Protein AF-A0A529GD22-F1 (afdb_monomer_lite)

Foldseek 3Di:
DPPVVVVVVVVVVVVVVVPPDPPPPDPPPPQQAEEEAEAADQVCPVVSVVVVVVVCVVSVNSHHYHYHYDHPNVD

Radius of gyration: 29.66 Å; chains: 1; bounding box: 82×17×52 Å

pLDDT: mean 79.73, std 17.32, range [51.59, 97.75]

Structure (mmCIF, N/CA/C/O backbone):
data_AF-A0A529GD22-F1
#
_entry.id   AF-A0A529GD22-F1
#
loop_
_atom_site.group_PDB
_atom_site.id
_atom_site.type_symbol
_atom_site.label_atom_id
_atom_site.label_alt_id
_atom_site.label_comp_id
_atom_site.label_asym_id
_atom_site.label_entity_id
_atom_site.label_seq_id
_atom_site.pdbx_PDB_ins_code
_atom_site.Cartn_x
_atom_site.Cartn_y
_atom_site.Cartn_z
_atom_site.occupancy
_atom_site.B_iso_or_equiv
_atom_site.auth_seq_id
_atom_site.auth_comp_id
_atom_site.auth_asym_id
_atom_site.auth_atom_id
_atom_site.pdbx_PDB_model_num
ATOM 1 N N . MET A 1 1 ? -68.201 -2.024 35.739 1.00 51.59 1 MET A N 1
ATOM 2 C CA . MET A 1 1 ? -67.292 -1.663 34.626 1.00 51.59 1 MET A CA 1
ATOM 3 C C . MET A 1 1 ? -65.806 -1.888 34.960 1.00 51.59 1 MET A C 1
ATOM 5 O O . MET A 1 1 ? -65.069 -2.223 34.054 1.00 51.59 1 MET A O 1
ATOM 9 N N . LEU A 1 2 ? -65.399 -1.924 36.238 1.00 59.94 2 LEU A N 1
ATOM 10 C CA . LEU A 1 2 ? -64.008 -2.100 36.715 1.00 59.94 2 LEU A CA 1
ATOM 11 C C . LEU A 1 2 ? -63.215 -3.361 36.285 1.00 59.94 2 LEU A C 1
ATOM 13 O O . LEU A 1 2 ? -61.991 -3.337 36.243 1.00 59.94 2 LEU A O 1
ATOM 17 N N . ARG A 1 3 ? -63.875 -4.495 36.010 1.00 57.59 3 ARG A N 1
ATOM 18 C CA . ARG A 1 3 ? -63.180 -5.790 35.814 1.00 57.59 3 ARG A CA 1
ATOM 19 C C . ARG A 1 3 ? -62.491 -5.911 34.453 1.00 57.59 3 ARG A C 1
ATOM 21 O O . ARG A 1 3 ? -61.526 -6.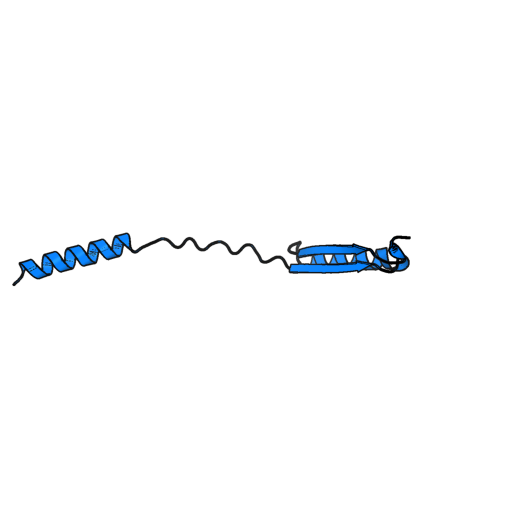648 34.316 1.00 57.59 3 ARG A O 1
ATOM 28 N N . ARG A 1 4 ? -62.999 -5.200 33.444 1.00 58.03 4 ARG A N 1
ATOM 29 C CA . ARG A 1 4 ? -62.505 -5.272 32.059 1.00 58.03 4 ARG A CA 1
ATOM 30 C C . ARG A 1 4 ? -61.256 -4.406 31.868 1.00 58.03 4 ARG A C 1
ATOM 32 O O . ARG A 1 4 ? -60.419 -4.742 31.039 1.00 58.03 4 ARG A O 1
ATOM 39 N N . ASP A 1 5 ? -61.104 -3.363 32.678 1.00 57.84 5 ASP A N 1
ATOM 40 C CA . ASP A 1 5 ? -59.976 -2.430 32.604 1.00 57.84 5 ASP A CA 1
ATOM 41 C C . ASP A 1 5 ? -58.723 -2.987 33.296 1.00 57.84 5 ASP A C 1
ATOM 43 O O . ASP A 1 5 ? -57.620 -2.853 32.772 1.00 57.84 5 ASP A O 1
ATOM 47 N N . ILE A 1 6 ? -58.893 -3.727 34.400 1.00 60.94 6 ILE A N 1
ATOM 48 C CA . ILE A 1 6 ? -57.790 -4.392 35.120 1.00 60.94 6 ILE A CA 1
ATOM 49 C C . ILE A 1 6 ? -57.129 -5.474 34.250 1.00 60.94 6 ILE A C 1
ATOM 51 O O . ILE A 1 6 ? -55.903 -5.560 34.183 1.00 60.94 6 ILE A O 1
ATOM 55 N N . PHE A 1 7 ? -57.926 -6.262 33.519 1.00 58.66 7 PHE A N 1
ATOM 56 C CA . PHE A 1 7 ? -57.403 -7.282 32.601 1.00 58.66 7 PHE A CA 1
ATOM 57 C C . PHE A 1 7 ? -56.645 -6.677 31.410 1.00 58.66 7 PHE A C 1
ATOM 59 O O . PHE A 1 7 ? -55.633 -7.227 30.980 1.00 58.66 7 PHE A O 1
ATOM 66 N N . ARG A 1 8 ? -57.099 -5.530 30.889 1.00 57.91 8 ARG A N 1
ATOM 67 C CA . ARG A 1 8 ? -56.425 -4.835 29.780 1.00 57.91 8 ARG A CA 1
ATOM 68 C C . ARG A 1 8 ? -55.124 -4.172 30.228 1.00 57.91 8 ARG A C 1
ATOM 70 O O . ARG A 1 8 ? -54.142 -4.238 29.495 1.00 57.91 8 ARG A O 1
ATOM 77 N N . ALA A 1 9 ? -55.098 -3.609 31.435 1.00 59.19 9 ALA A N 1
ATOM 78 C CA . ALA A 1 9 ? -53.893 -3.031 32.025 1.00 59.19 9 ALA A CA 1
ATOM 79 C C . ALA A 1 9 ? -52.808 -4.094 32.291 1.00 59.19 9 ALA A C 1
ATOM 81 O O . ALA A 1 9 ? -51.641 -3.870 31.975 1.00 59.19 9 ALA A O 1
ATOM 82 N N . GLY A 1 10 ? -53.190 -5.277 32.789 1.00 59.25 10 GLY A N 1
ATOM 83 C CA . GLY A 1 10 ? -52.253 -6.386 33.013 1.00 59.25 10 GLY A CA 1
ATOM 84 C C . GLY A 1 10 ? -51.635 -6.936 31.721 1.00 59.25 10 GLY A C 1
ATOM 85 O O . GLY A 1 10 ? -50.430 -7.178 31.664 1.00 59.25 10 GLY A O 1
ATOM 86 N N . LEU A 1 11 ? -52.436 -7.072 30.658 1.00 59.47 11 LEU A N 1
ATOM 87 C CA . LEU A 1 11 ? -51.958 -7.571 29.364 1.00 59.47 11 LEU A CA 1
ATOM 88 C C . LEU A 1 11 ? -51.007 -6.576 28.670 1.00 59.47 11 LEU A C 1
ATOM 90 O O . LEU A 1 11 ? -50.004 -6.987 28.088 1.00 59.47 11 LEU A O 1
ATOM 94 N N . ALA A 1 12 ? -51.284 -5.271 28.773 1.00 59.31 12 ALA A N 1
ATOM 95 C CA . ALA A 1 12 ? -50.416 -4.223 28.231 1.00 59.31 12 ALA A CA 1
ATOM 96 C C . ALA A 1 12 ? -49.068 -4.130 28.977 1.00 59.31 12 ALA A C 1
ATOM 98 O O . ALA A 1 12 ? -48.028 -3.952 28.343 1.00 59.31 12 ALA A O 1
ATOM 99 N N . GLY A 1 13 ? -49.067 -4.312 30.304 1.00 57.94 13 GLY A N 1
ATOM 100 C CA . GLY A 1 13 ? -47.846 -4.310 31.119 1.00 57.94 13 GLY A CA 1
ATOM 101 C C . GLY A 1 13 ? -46.922 -5.502 30.846 1.00 57.94 13 GLY A C 1
ATOM 102 O O . GLY A 1 13 ? -45.705 -5.338 30.783 1.00 57.94 13 GLY A O 1
ATOM 103 N N . ALA A 1 14 ? -47.487 -6.691 30.608 1.00 58.12 14 ALA A N 1
ATOM 104 C CA . ALA A 1 14 ? -46.706 -7.885 30.283 1.00 58.12 14 ALA A CA 1
ATOM 105 C C . ALA A 1 14 ? -46.040 -7.790 28.896 1.00 58.12 14 ALA A C 1
ATOM 107 O O . ALA A 1 14 ? -44.875 -8.153 28.749 1.00 58.12 14 ALA A O 1
ATOM 108 N N . ALA A 1 15 ? -46.726 -7.240 27.888 1.00 57.69 15 ALA A N 1
ATOM 109 C CA . ALA A 1 15 ? -46.156 -7.067 26.548 1.00 57.69 15 ALA A CA 1
ATOM 110 C C . ALA A 1 15 ? -44.970 -6.079 26.521 1.00 57.69 15 ALA A C 1
ATOM 112 O O . ALA A 1 15 ? -44.008 -6.292 25.781 1.00 57.69 15 ALA A O 1
ATOM 113 N N . GLY A 1 16 ? -45.003 -5.037 27.360 1.00 57.41 16 GLY A N 1
ATOM 114 C CA . GLY A 1 16 ? -43.922 -4.050 27.464 1.00 57.41 16 GLY A CA 1
ATOM 115 C C . GLY A 1 16 ? -42.605 -4.624 27.996 1.00 57.41 16 GLY A C 1
ATOM 116 O O . GLY A 1 16 ? -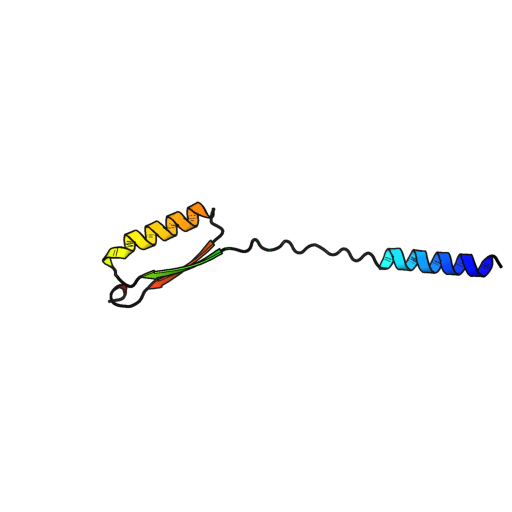41.540 -4.214 27.547 1.00 57.41 16 GLY A O 1
ATOM 117 N N . LEU A 1 17 ? -42.664 -5.615 28.893 1.00 57.62 17 LEU A N 1
ATOM 118 C CA . LEU A 1 17 ? -41.478 -6.279 29.455 1.00 57.62 17 LEU A CA 1
ATOM 119 C C . LEU A 1 17 ? -40.864 -7.320 28.504 1.00 57.62 17 LEU A C 1
ATOM 121 O O . LEU A 1 17 ? -39.645 -7.467 28.478 1.00 57.62 17 LEU A O 1
ATOM 125 N N . PHE A 1 18 ? -41.673 -7.999 27.681 1.00 56.56 18 PHE A N 1
ATOM 126 C CA . PHE A 1 18 ? -41.178 -8.956 26.676 1.00 56.56 18 PHE A CA 1
ATOM 127 C C . PHE A 1 18 ? -40.708 -8.298 25.365 1.00 56.56 18 PHE A C 1
ATOM 129 O O . PHE A 1 18 ? -39.970 -8.918 24.599 1.00 56.56 18 PHE A O 1
ATOM 136 N N . GLY A 1 19 ? -41.113 -7.052 25.094 1.00 56.25 19 GLY A N 1
ATOM 137 C CA . GLY A 1 19 ? -40.709 -6.296 23.902 1.00 56.25 19 GLY A CA 1
ATOM 138 C C . GLY A 1 19 ? -39.316 -5.661 23.982 1.00 56.25 19 GLY A C 1
ATOM 139 O O . GLY A 1 19 ? -38.783 -5.228 22.961 1.00 56.25 19 GLY A O 1
ATOM 140 N N . LEU A 1 20 ? -38.699 -5.626 25.167 1.00 60.09 20 LEU A N 1
ATOM 141 C CA . LEU A 1 20 ? -37.353 -5.092 25.369 1.00 60.09 20 LEU A CA 1
ATOM 142 C C . LEU A 1 20 ? -36.302 -6.115 24.919 1.00 60.09 20 LEU A C 1
ATOM 144 O O . LEU A 1 20 ? -35.582 -6.708 25.721 1.00 60.09 20 LEU A O 1
ATOM 148 N N . ARG A 1 21 ? -36.189 -6.325 23.603 1.00 62.19 21 ARG A N 1
ATOM 149 C CA . ARG A 1 21 ? -34.984 -6.937 23.042 1.00 62.19 21 ARG A CA 1
ATOM 150 C C . ARG A 1 21 ? -33.829 -5.972 23.271 1.00 62.19 21 ARG A C 1
ATOM 152 O O . ARG A 1 21 ? -33.813 -4.881 22.706 1.00 62.19 21 ARG A O 1
ATOM 159 N N . GLN A 1 22 ? -32.849 -6.384 24.071 1.00 62.41 22 GLN A N 1
ATOM 160 C CA . GLN A 1 22 ? -31.552 -5.722 24.078 1.00 62.41 22 GLN A CA 1
ATOM 161 C C . GLN A 1 22 ? -30.939 -5.872 22.686 1.00 62.41 22 GLN A C 1
ATOM 163 O O . GLN A 1 22 ? -30.429 -6.930 22.319 1.00 62.41 22 GLN A O 1
ATOM 168 N N . VAL A 1 23 ? -31.020 -4.809 21.889 1.00 63.50 23 VAL A N 1
ATOM 169 C CA . VAL A 1 23 ? -30.216 -4.683 20.680 1.00 63.50 23 VAL A CA 1
ATOM 170 C C . VAL A 1 23 ? -28.800 -4.437 21.170 1.00 63.50 23 VAL A C 1
ATOM 172 O O . VAL A 1 23 ? -28.438 -3.328 21.556 1.00 63.50 23 VAL A O 1
ATOM 175 N N . LYS A 1 24 ? -28.009 -5.508 21.233 1.00 56.88 24 LYS A N 1
ATOM 176 C CA . LYS A 1 24 ? -26.568 -5.385 21.398 1.00 56.88 24 LYS A CA 1
ATOM 177 C C . LYS A 1 24 ? -26.090 -4.627 20.166 1.00 56.88 24 LYS A C 1
ATOM 179 O O . LYS A 1 24 ? -26.167 -5.162 19.062 1.00 56.88 24 LYS A O 1
ATOM 184 N N . ALA A 1 25 ? -25.684 -3.371 20.345 1.00 59.12 25 ALA A N 1
ATOM 185 C CA . ALA A 1 25 ? -24.975 -2.652 19.303 1.00 59.12 25 ALA A CA 1
ATOM 186 C C . ALA A 1 25 ? -23.792 -3.540 18.912 1.00 59.12 25 ALA A C 1
ATOM 188 O O . ALA A 1 25 ? -22.940 -3.847 19.752 1.00 59.12 25 ALA A O 1
ATOM 189 N N . ALA A 1 26 ? -23.804 -4.053 17.682 1.00 61.22 26 ALA A N 1
ATOM 190 C CA . ALA A 1 26 ? -22.614 -4.660 17.127 1.00 61.22 26 ALA A CA 1
ATOM 191 C C . ALA A 1 26 ? -21.558 -3.559 17.187 1.00 61.22 26 ALA A C 1
ATOM 193 O O . ALA A 1 26 ? -21.788 -2.472 16.656 1.00 61.22 26 ALA A O 1
ATOM 194 N N . ALA A 1 27 ? -20.466 -3.794 17.917 1.00 57.09 27 ALA A N 1
ATOM 195 C CA . ALA A 1 27 ? -19.303 -2.940 17.782 1.00 57.09 27 ALA A CA 1
ATOM 196 C C . ALA A 1 27 ? -18.986 -2.951 16.287 1.00 57.09 27 ALA A C 1
ATOM 198 O O . ALA A 1 27 ? -18.716 -4.020 15.738 1.00 57.09 27 ALA A O 1
ATOM 199 N N . ALA A 1 28 ? -19.173 -1.811 15.622 1.00 60.91 28 ALA A N 1
ATOM 200 C CA . ALA A 1 28 ? -18.720 -1.660 14.258 1.00 60.91 28 ALA A CA 1
ATOM 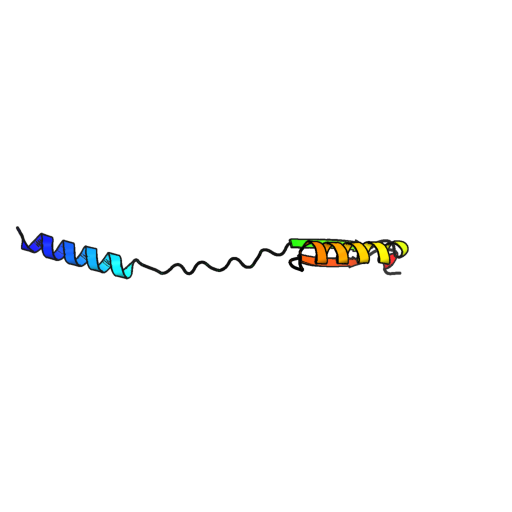201 C C . ALA A 1 28 ? -17.225 -1.962 14.316 1.00 60.91 28 ALA A C 1
ATOM 203 O O . ALA A 1 28 ? -16.491 -1.293 15.044 1.00 60.91 28 ALA A O 1
ATOM 204 N N . GLU A 1 29 ? -16.818 -3.047 13.666 1.00 63.94 29 GLU A N 1
ATOM 205 C CA . GLU A 1 29 ? -15.410 -3.314 13.424 1.00 63.94 29 GLU A CA 1
ATOM 206 C C . GLU A 1 29 ? -14.855 -2.031 12.800 1.00 63.94 29 GLU A C 1
ATOM 208 O O . GLU A 1 29 ? -15.459 -1.524 11.850 1.00 63.94 29 GLU A O 1
ATOM 213 N N . GLU A 1 30 ? -13.827 -1.428 13.413 1.00 68.44 30 GLU A N 1
ATOM 214 C CA . GLU A 1 30 ? -13.237 -0.193 12.889 1.00 68.44 30 GLU A CA 1
ATOM 215 C C . GLU A 1 30 ? -12.942 -0.424 11.409 1.00 68.44 30 GLU A C 1
ATOM 217 O O . GLU A 1 30 ? -12.180 -1.327 11.057 1.00 68.44 30 GLU A O 1
ATOM 222 N N . GLU A 1 31 ? -13.616 0.331 10.539 1.00 80.38 31 GLU A N 1
ATOM 223 C CA . GLU A 1 31 ? -13.532 0.121 9.101 1.00 80.38 31 GLU A CA 1
ATOM 224 C C . GLU A 1 31 ? -12.117 0.492 8.648 1.00 80.38 31 GLU A C 1
ATOM 226 O O . GLU A 1 31 ? -11.784 1.661 8.451 1.00 80.38 31 GLU A O 1
ATOM 231 N N . ARG A 1 32 ? -11.249 -0.522 8.555 1.00 87.38 32 ARG A N 1
ATOM 232 C CA . ARG A 1 32 ? -9.855 -0.346 8.156 1.00 87.38 32 ARG A CA 1
ATOM 233 C C . ARG A 1 32 ? -9.795 0.133 6.714 1.00 87.38 32 ARG A C 1
ATOM 235 O O . ARG A 1 32 ? -10.440 -0.423 5.821 1.00 87.38 32 ARG A O 1
ATOM 242 N N . LEU A 1 33 ? -8.984 1.162 6.487 1.00 89.94 33 LEU A N 1
ATOM 243 C CA . LEU A 1 33 ? -8.774 1.731 5.159 1.00 89.94 33 LEU A CA 1
ATOM 244 C C . LEU A 1 33 ? -8.121 0.684 4.251 1.00 89.94 33 LEU A C 1
ATOM 246 O O . LEU A 1 33 ? -7.183 0.016 4.669 1.00 89.94 33 LEU A O 1
ATOM 250 N N . LYS A 1 34 ? -8.588 0.540 3.009 1.00 94.75 34 LYS A N 1
ATOM 251 C CA . LYS A 1 34 ? -8.042 -0.426 2.040 1.00 94.75 34 LYS A CA 1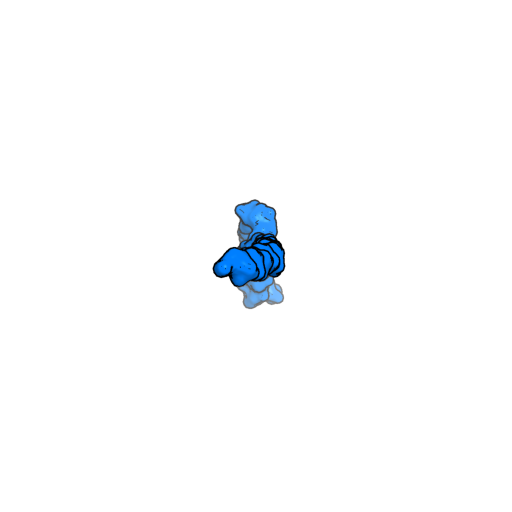
ATOM 252 C C . LYS A 1 34 ? -7.300 0.308 0.937 1.00 94.75 34 LYS A C 1
ATOM 254 O O . LYS A 1 34 ? -7.888 1.148 0.260 1.00 94.75 34 LYS A O 1
ATOM 259 N N . VAL A 1 35 ? -6.025 -0.017 0.740 1.00 95.75 35 VAL A N 1
ATOM 260 C CA . VAL A 1 35 ? -5.151 0.696 -0.200 1.00 95.75 35 VAL A CA 1
ATOM 261 C C . VAL A 1 35 ? -4.355 -0.288 -1.049 1.00 95.75 35 VAL A C 1
ATOM 263 O O . VAL A 1 35 ? -3.758 -1.232 -0.535 1.00 95.75 35 VAL A O 1
ATOM 266 N N . ALA A 1 36 ? -4.315 -0.045 -2.360 1.00 96.19 36 ALA A N 1
ATOM 267 C CA . ALA A 1 36 ? -3.496 -0.800 -3.302 1.00 96.19 36 ALA A CA 1
ATOM 268 C C . ALA A 1 36 ? -2.352 0.072 -3.838 1.00 96.19 36 ALA A C 1
ATOM 270 O O . ALA A 1 36 ? -2.584 1.147 -4.391 1.00 96.19 36 ALA A O 1
ATOM 271 N N . TYR A 1 37 ? -1.119 -0.408 -3.697 1.00 96.69 37 TYR A N 1
ATOM 272 C CA . TYR A 1 37 ? 0.078 0.173 -4.297 1.00 96.69 37 TYR A CA 1
ATOM 273 C C . TYR A 1 37 ? 0.495 -0.645 -5.512 1.00 96.69 37 TYR A C 1
ATOM 275 O O . TYR A 1 37 ? 0.446 -1.871 -5.485 1.00 96.69 37 TYR A O 1
ATOM 283 N N . HIS A 1 38 ? 0.949 0.035 -6.559 1.00 96.00 38 HIS A N 1
ATOM 284 C CA . HIS A 1 38 ? 1.467 -0.595 -7.767 1.00 96.00 38 HIS A CA 1
ATOM 285 C C . HIS A 1 38 ? 2.953 -0.288 -7.921 1.00 96.00 38 HIS A C 1
ATOM 287 O O . HIS A 1 38 ? 3.363 0.871 -7.840 1.00 96.00 38 HIS A O 1
ATOM 293 N N . LEU A 1 39 ? 3.752 -1.325 -8.160 1.00 95.81 39 LEU A N 1
ATOM 294 C CA . LEU A 1 39 ? 5.175 -1.209 -8.450 1.00 95.81 39 LEU A CA 1
ATOM 295 C C . LEU A 1 39 ? 5.450 -1.780 -9.840 1.00 95.81 39 LEU A C 1
ATOM 297 O O . LEU A 1 39 ? 5.431 -2.993 -10.033 1.00 95.81 39 LEU A O 1
ATOM 301 N N . SER A 1 40 ? 5.698 -0.885 -10.798 1.00 93.62 40 SER A N 1
ATOM 302 C CA . SER A 1 40 ? 6.032 -1.237 -12.183 1.00 93.62 40 SER A CA 1
ATOM 303 C C . SER A 1 40 ? 7.517 -1.095 -12.524 1.00 93.62 40 SER A C 1
ATOM 305 O O . SER A 1 40 ? 7.969 -1.606 -13.543 1.00 93.62 40 SER A O 1
ATOM 307 N N . ASP A 1 41 ? 8.253 -0.351 -11.701 1.00 93.50 41 ASP A N 1
ATOM 308 C CA . ASP A 1 41 ? 9.626 0.096 -11.935 1.00 93.50 41 ASP A CA 1
ATOM 309 C C . ASP A 1 41 ? 10.472 -0.202 -10.690 1.00 93.50 41 ASP A C 1
ATOM 311 O O . ASP A 1 41 ? 10.172 0.305 -9.605 1.00 93.50 41 ASP A O 1
ATOM 315 N N . VAL A 1 42 ? 11.498 -1.046 -10.839 1.00 92.62 42 VAL A N 1
ATOM 316 C CA . VAL A 1 42 ? 12.315 -1.542 -9.720 1.00 92.62 42 VAL A CA 1
ATOM 317 C C . VAL A 1 42 ? 13.105 -0.427 -9.037 1.00 92.62 42 VAL A C 1
ATOM 319 O O . VAL A 1 42 ? 13.257 -0.448 -7.814 1.00 92.62 42 VAL A O 1
ATOM 322 N N . ASP A 1 43 ? 13.505 0.610 -9.776 1.00 95.12 43 ASP A N 1
ATOM 323 C CA . ASP A 1 43 ? 14.294 1.724 -9.236 1.00 95.12 43 ASP A CA 1
ATOM 324 C C . ASP A 1 43 ? 13.499 2.533 -8.200 1.00 95.12 43 ASP A C 1
ATOM 326 O O . ASP A 1 43 ? 14.057 3.207 -7.329 1.00 95.12 43 ASP A O 1
ATOM 330 N N . LYS A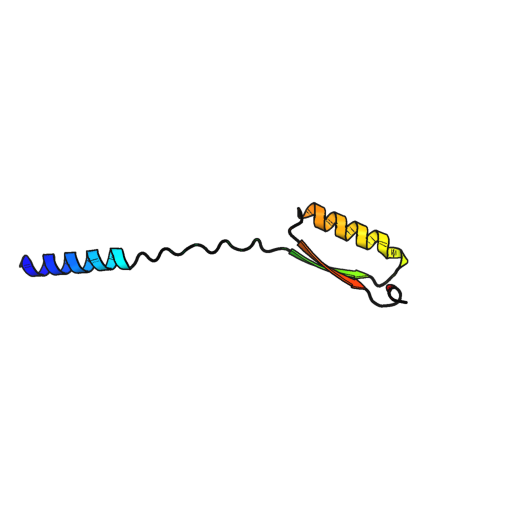 1 44 ? 12.167 2.425 -8.239 1.00 94.44 44 LYS A N 1
ATOM 331 C CA . LYS A 1 44 ? 11.249 3.096 -7.312 1.00 94.44 44 LYS A CA 1
ATOM 332 C C . LYS A 1 44 ? 10.820 2.220 -6.140 1.00 94.44 44 LYS A C 1
ATOM 334 O O . LYS A 1 44 ? 10.030 2.682 -5.316 1.00 94.44 44 LYS A O 1
ATOM 339 N N . ALA A 1 45 ? 11.343 0.999 -6.009 1.00 94.12 45 ALA A N 1
ATOM 340 C CA . ALA A 1 45 ? 10.949 0.071 -4.948 1.00 94.12 45 ALA A CA 1
ATOM 341 C C . ALA A 1 45 ? 11.117 0.685 -3.550 1.00 94.12 45 ALA A C 1
ATOM 343 O O . ALA A 1 45 ? 10.168 0.714 -2.767 1.00 94.12 45 ALA A O 1
ATOM 344 N N . ASN A 1 46 ? 12.283 1.273 -3.264 1.00 95.75 46 ASN A N 1
ATOM 345 C CA . ASN A 1 46 ? 12.557 1.907 -1.969 1.00 95.75 46 ASN A CA 1
ATOM 346 C C . ASN A 1 46 ? 11.595 3.064 -1.664 1.00 95.75 46 ASN A C 1
ATOM 348 O O . ASN A 1 46 ? 11.162 3.235 -0.526 1.00 95.75 46 ASN A O 1
ATOM 352 N N . PHE A 1 47 ? 11.222 3.837 -2.684 1.00 95.88 47 PHE A N 1
ATOM 353 C CA . PHE A 1 47 ? 10.270 4.933 -2.539 1.00 95.88 47 PHE A CA 1
ATOM 354 C C . PHE A 1 47 ? 8.855 4.423 -2.236 1.00 95.88 47 PHE A C 1
ATOM 356 O O . PHE A 1 47 ? 8.202 4.921 -1.320 1.00 95.88 47 PHE A O 1
ATOM 363 N N . VAL A 1 48 ? 8.387 3.398 -2.959 1.00 96.44 48 VAL A N 1
ATOM 364 C CA . VAL A 1 48 ? 7.064 2.792 -2.728 1.00 96.44 48 VAL A CA 1
ATOM 365 C C . VAL A 1 48 ? 6.987 2.166 -1.336 1.00 96.44 48 VAL A C 1
ATOM 367 O O . VAL A 1 48 ? 6.018 2.407 -0.617 1.00 96.44 48 VAL A O 1
ATOM 370 N N . LEU A 1 49 ? 8.023 1.438 -0.917 1.00 96.31 49 LEU A N 1
ATOM 371 C CA . LEU A 1 49 ? 8.098 0.859 0.426 1.00 96.31 49 LEU A CA 1
ATOM 372 C C . LEU A 1 49 ? 8.128 1.940 1.517 1.00 96.31 49 LEU A C 1
ATOM 374 O O . LEU A 1 49 ? 7.438 1.808 2.528 1.00 96.31 49 LEU A O 1
ATOM 378 N N . GLY A 1 50 ? 8.858 3.038 1.296 1.00 97.75 50 GLY A N 1
ATOM 379 C CA . GLY A 1 50 ? 8.847 4.196 2.192 1.00 97.75 50 GLY A CA 1
ATOM 380 C C . GLY A 1 50 ? 7.455 4.816 2.336 1.00 97.75 50 GLY A C 1
ATOM 381 O O . GLY A 1 50 ? 7.014 5.103 3.448 1.00 97.75 50 GLY A O 1
ATOM 382 N N . ASN A 1 51 ? 6.716 4.949 1.232 1.00 96.88 51 ASN A N 1
ATOM 383 C CA . ASN A 1 51 ? 5.345 5.459 1.261 1.00 96.88 51 ASN A CA 1
ATOM 384 C C . ASN A 1 51 ? 4.383 4.519 1.991 1.00 96.88 51 ASN A C 1
ATOM 386 O O . ASN A 1 51 ? 3.551 4.996 2.756 1.00 96.88 51 ASN A O 1
ATOM 390 N N . ILE A 1 52 ? 4.508 3.204 1.791 1.00 97.25 52 ILE A N 1
ATOM 391 C CA . ILE A 1 52 ? 3.713 2.200 2.511 1.00 97.25 52 ILE A CA 1
ATOM 392 C C . ILE A 1 52 ? 3.952 2.314 4.017 1.00 97.25 52 ILE A C 1
ATOM 394 O O . ILE A 1 52 ? 2.991 2.372 4.783 1.00 97.25 52 ILE A O 1
ATOM 398 N N . LYS A 1 53 ? 5.219 2.414 4.442 1.00 97.12 53 LYS A N 1
ATOM 399 C CA . LYS A 1 53 ? 5.571 2.607 5.854 1.00 97.12 53 LYS A CA 1
ATOM 400 C C . LYS A 1 53 ? 4.934 3.875 6.418 1.00 97.12 53 LYS A C 1
ATOM 402 O O . LYS A 1 53 ? 4.266 3.811 7.445 1.00 97.12 53 LYS A O 1
ATOM 407 N N . ASN A 1 54 ? 5.084 5.003 5.726 1.00 96.94 54 ASN A N 1
ATOM 408 C CA . ASN A 1 54 ? 4.518 6.276 6.173 1.00 96.94 54 ASN A CA 1
ATOM 409 C C . ASN A 1 54 ? 2.981 6.234 6.240 1.00 96.94 54 ASN A C 1
ATOM 411 O O . ASN A 1 54 ? 2.394 6.813 7.148 1.00 96.94 54 ASN A O 1
ATOM 415 N N . HIS A 1 55 ? 2.321 5.534 5.313 1.00 95.44 55 HIS A N 1
ATOM 416 C CA . HIS A 1 55 ? 0.866 5.363 5.320 1.00 95.44 55 HIS A CA 1
ATOM 417 C C . HIS A 1 55 ? 0.406 4.502 6.504 1.00 95.44 55 HIS A C 1
ATOM 419 O O . HIS A 1 55 ? -0.548 4.846 7.201 1.00 95.44 55 HIS A O 1
ATOM 425 N N . TYR A 1 56 ? 1.102 3.394 6.758 1.00 96.00 56 TYR A N 1
ATOM 426 C CA . TYR A 1 56 ? 0.821 2.524 7.895 1.00 96.00 56 TYR A CA 1
ATOM 427 C C . TYR A 1 56 ? 0.999 3.264 9.228 1.00 96.00 56 TYR A C 1
ATOM 429 O O . TYR A 1 56 ? 0.123 3.219 10.088 1.00 96.00 56 TYR A O 1
ATOM 437 N N . GLU A 1 57 ? 2.091 4.017 9.377 1.00 96.62 57 GLU A N 1
ATOM 438 C CA . GLU A 1 57 ? 2.350 4.828 10.572 1.00 96.62 57 GLU A CA 1
ATOM 439 C C . GLU A 1 57 ? 1.335 5.970 10.722 1.00 96.62 57 GLU A C 1
ATOM 441 O O . GLU A 1 57 ? 0.808 6.185 11.812 1.00 96.62 57 GLU A O 1
ATOM 446 N N . GLY A 1 58 ? 0.994 6.659 9.629 1.00 94.81 58 GLY A N 1
ATOM 447 C CA . GLY A 1 58 ? 0.027 7.759 9.630 1.00 94.81 58 GLY A CA 1
ATOM 448 C C . GLY A 1 58 ? -1.411 7.337 9.942 1.00 94.81 58 GLY A C 1
ATOM 449 O O . GLY A 1 58 ? -2.204 8.159 10.391 1.00 94.81 58 GLY A O 1
ATOM 450 N N . THR A 1 59 ? -1.742 6.060 9.747 1.00 93.06 59 THR A N 1
ATOM 451 C CA . THR A 1 59 ? -3.052 5.478 10.089 1.00 93.06 59 THR A CA 1
ATOM 452 C C . THR A 1 59 ? -3.046 4.758 11.439 1.00 93.06 59 THR A C 1
ATOM 454 O O . THR A 1 59 ? -4.055 4.169 11.819 1.00 93.06 59 THR A O 1
ATOM 457 N N . GLY A 1 60 ? -1.925 4.767 12.174 1.00 92.50 60 GLY A N 1
ATOM 458 C CA . GLY A 1 60 ? -1.797 4.034 13.437 1.00 92.50 60 GLY A CA 1
ATOM 459 C C . GLY A 1 60 ? -1.911 2.513 13.279 1.00 92.50 60 GLY A C 1
ATOM 460 O O . GLY A 1 60 ? -2.270 1.826 14.229 1.00 92.50 60 GLY A O 1
ATOM 461 N N . GLY A 1 61 ? -1.642 1.986 12.081 1.00 91.19 61 GLY A N 1
ATOM 462 C CA . GLY A 1 61 ? -1.802 0.571 11.738 1.00 91.19 61 GLY A CA 1
ATOM 463 C C . GLY A 1 61 ? -3.216 0.155 11.310 1.00 91.19 61 GLY A C 1
ATOM 464 O O . GLY A 1 61 ? -3.414 -0.991 10.906 1.00 91.19 61 GLY A O 1
ATOM 465 N N . ASN A 1 62 ? -4.192 1.069 11.307 1.00 92.62 62 ASN A N 1
ATOM 466 C CA . ASN A 1 62 ? -5.580 0.796 10.909 1.00 92.62 62 ASN A CA 1
ATOM 467 C C . ASN A 1 62 ? -5.789 0.840 9.379 1.00 92.62 62 ASN A C 1
ATOM 469 O O . ASN A 1 62 ? -6.716 1.468 8.865 1.00 92.62 62 ASN A O 1
ATOM 473 N N . VAL A 1 63 ? -4.927 0.145 8.631 1.00 94.75 6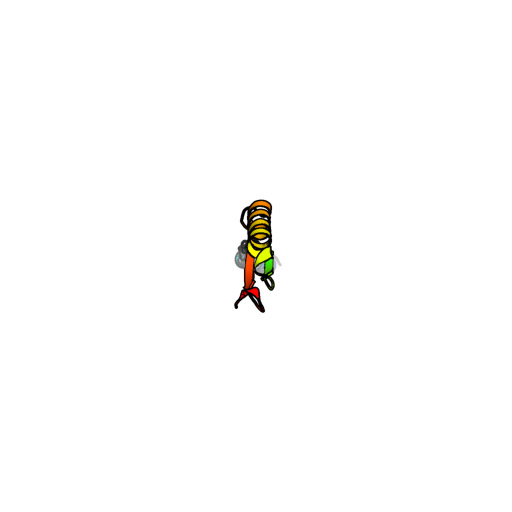3 VAL A N 1
ATOM 474 C CA . VAL A 1 63 ? -4.968 0.092 7.161 1.00 94.75 63 VAL A CA 1
ATOM 475 C C . VAL A 1 63 ? -4.617 -1.300 6.639 1.00 94.75 63 VAL A C 1
ATOM 477 O O . VAL A 1 63 ? -3.671 -1.928 7.108 1.00 94.75 63 VAL A O 1
ATOM 480 N N . ASP A 1 64 ? -5.386 -1.799 5.677 1.00 95.44 64 ASP A N 1
ATOM 481 C CA . ASP A 1 64 ? -5.087 -2.968 4.852 1.00 95.44 64 ASP A CA 1
ATOM 482 C C . ASP A 1 64 ? -4.384 -2.515 3.570 1.00 95.44 64 ASP A C 1
ATOM 484 O O . ASP A 1 64 ? -4.958 -1.797 2.747 1.00 95.44 64 ASP A O 1
ATOM 488 N N . ILE A 1 65 ? -3.136 -2.946 3.388 1.00 96.38 65 ILE A N 1
ATOM 489 C CA . ILE A 1 65 ? -2.305 -2.544 2.252 1.00 96.38 65 ILE A CA 1
ATOM 490 C C . ILE A 1 65 ? -2.002 -3.761 1.383 1.00 96.38 65 ILE A C 1
ATOM 492 O O . ILE A 1 65 ? -1.517 -4.779 1.871 1.00 96.38 65 ILE A O 1
ATOM 496 N N . VAL A 1 66 ? -2.233 -3.628 0.078 1.00 97.19 66 VAL A N 1
ATOM 497 C CA . VAL A 1 66 ? -1.828 -4.605 -0.937 1.00 97.19 66 VAL A CA 1
ATOM 498 C C . VAL A 1 66 ? -0.789 -3.966 -1.850 1.00 97.19 66 VAL A C 1
ATOM 500 O O . VAL A 1 66 ? -1.010 -2.875 -2.369 1.00 97.19 66 VAL A O 1
ATOM 503 N N . LEU A 1 67 ? 0.336 -4.645 -2.071 1.00 96.50 67 LEU A N 1
ATOM 504 C CA . LEU A 1 67 ? 1.343 -4.244 -3.054 1.00 96.50 67 LEU A CA 1
ATOM 505 C C . LEU A 1 67 ? 1.269 -5.169 -4.271 1.00 96.50 67 LEU A C 1
ATOM 507 O O . LEU A 1 67 ? 1.527 -6.366 -4.166 1.00 96.50 67 LEU A O 1
ATOM 511 N N . VAL A 1 68 ? 0.942 -4.603 -5.427 1.00 96.38 68 VAL A N 1
ATOM 512 C CA . VAL A 1 68 ? 0.903 -5.292 -6.715 1.00 96.38 68 VAL A CA 1
ATOM 513 C C . VAL A 1 68 ? 2.171 -4.952 -7.485 1.00 96.38 68 VAL A C 1
ATOM 515 O O . VAL A 1 68 ? 2.339 -3.834 -7.974 1.00 96.38 68 VAL A O 1
ATOM 518 N N . VAL A 1 69 ? 3.067 -5.924 -7.609 1.00 96.06 69 VAL A N 1
ATOM 519 C CA . VAL A 1 69 ? 4.269 -5.793 -8.438 1.00 96.06 69 VAL A CA 1
ATOM 520 C C . VAL A 1 69 ? 3.960 -6.330 -9.832 1.00 96.06 69 VAL A C 1
ATOM 522 O O . VAL A 1 69 ? 3.392 -7.413 -9.966 1.00 96.06 69 VAL A O 1
ATOM 525 N N . HIS A 1 70 ? 4.286 -5.566 -10.871 1.00 94.12 70 HIS A N 1
ATOM 526 C CA . HIS A 1 70 ? 4.043 -5.953 -12.260 1.00 94.12 70 HIS A CA 1
ATOM 527 C C . HIS A 1 70 ? 5.078 -5.343 -13.214 1.00 94.12 70 HIS A C 1
ATOM 529 O O . HIS A 1 70 ? 5.836 -4.456 -12.844 1.00 94.12 70 HIS A O 1
ATOM 535 N N . GLY A 1 71 ? 5.099 -5.784 -14.475 1.00 90.62 71 GLY A N 1
ATOM 536 C CA . GLY A 1 71 ? 5.977 -5.203 -15.499 1.00 90.62 71 GLY A CA 1
ATOM 537 C C . GLY A 1 71 ? 7.478 -5.408 -15.217 1.00 90.62 71 GLY A C 1
ATOM 538 O O . GLY A 1 71 ? 7.838 -6.425 -14.627 1.00 90.62 71 GLY A O 1
ATOM 539 N N . PRO A 1 72 ? 8.354 -4.471 -15.636 1.00 87.00 72 PRO A N 1
ATOM 540 C CA . PRO A 1 72 ? 9.810 -4.576 -15.477 1.00 87.00 72 PRO A CA 1
ATOM 541 C C . PRO A 1 72 ? 10.298 -4.802 -14.043 1.00 87.00 72 PRO A C 1
ATOM 543 O O . PRO A 1 72 ? 11.375 -5.348 -13.856 1.00 87.00 72 PRO A O 1
ATOM 546 N N . ALA A 1 73 ? 9.512 -4.429 -13.030 1.00 87.12 73 ALA A N 1
ATOM 547 C CA . ALA A 1 73 ? 9.846 -4.693 -11.631 1.00 87.12 73 ALA A CA 1
ATOM 548 C C . ALA A 1 73 ? 9.788 -6.179 -11.222 1.00 87.12 73 ALA A C 1
ATOM 550 O O . ALA A 1 73 ? 10.225 -6.511 -10.123 1.00 87.12 73 ALA A O 1
ATOM 551 N N . LEU A 1 74 ? 9.233 -7.060 -12.065 1.00 82.94 74 LEU A N 1
ATOM 552 C CA . LEU A 1 74 ? 9.236 -8.516 -11.863 1.00 82.94 74 LEU A CA 1
ATOM 553 C C . LEU A 1 74 ? 10.360 -9.244 -12.616 1.00 82.94 74 LEU A C 1
ATOM 555 O O . LEU A 1 74 ? 10.497 -10.453 -12.428 1.00 82.94 74 LEU A O 1
ATOM 559 N N . ALA A 1 75 ? 11.065 -8.554 -13.516 1.00 69.25 75 ALA A N 1
ATOM 560 C CA . ALA A 1 75 ? 12.017 -9.159 -14.448 1.00 69.25 75 ALA A CA 1
ATOM 561 C C . ALA A 1 75 ? 13.379 -9.460 -13.807 1.00 69.25 75 ALA A C 1
ATOM 563 O O . ALA A 1 75 ? 13.798 -8.700 -12.905 1.00 69.25 75 ALA A O 1
#

Secondary structure (DSSP, 8-state):
-HHHHHHHHHHHHHHHHHS-------------EEEEEEE--GGGHHHHHHHHHHHHHHTTT-EEEEEEE-GGGG-

Sequence (75 aa):
MLRRDIFRAGLAGAAGLFGLRQVKAAAAEEERLKVAYHLSDVDKANFVLGNIKNHYEGTGGNVDIVLVVHGPALA